Protein AF-A0A933X5C0-F1 (afdb_monomer_lite)

Sequence (121 aa):
MKTQIRTAEPVRRMLPLLVSIATEVRERTRAAEALKERIEAFGPQKARRRRELDVLWAEYANHQRELRVVQKELERLGWRSVDELPWRVALQNDAGEVLAEGELDRTVFHLRLPRPSRSAG

Secondary structure (DSSP, 8-state):
--------HHHHHHHHHHHHHHHHHHHHHHHHHHHHHHHHHTTTTTTTSHHHHHHHHHHHHHHHHHHHHHHHHHHHTTEEE-SSSS-EEEEE-TT--EEEEEETTTTEEEE-PPP------

Structure (mmCIF, N/CA/C/O backbone):
data_AF-A0A933X5C0-F1
#
_entry.id   AF-A0A933X5C0-F1
#
loop_
_atom_site.group_PDB
_atom_site.id
_atom_site.type_symbol
_atom_site.label_atom_id
_atom_site.label_alt_id
_atom_site.label_comp_id
_atom_site.label_asym_id
_atom_site.label_entity_id
_at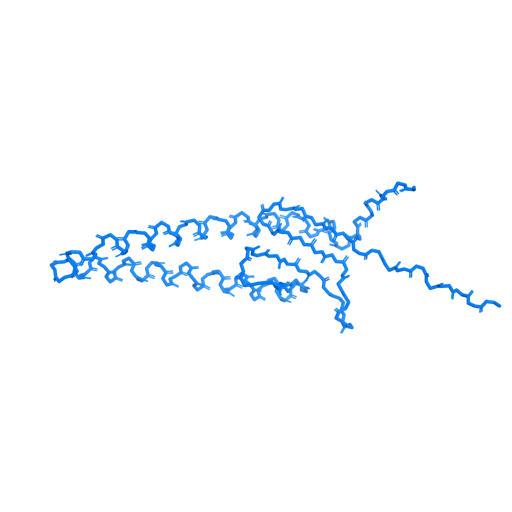om_site.label_seq_id
_atom_site.pdbx_PDB_ins_code
_atom_site.Cartn_x
_atom_site.Cartn_y
_atom_site.Cartn_z
_atom_site.occupancy
_atom_site.B_iso_or_equiv
_atom_site.auth_seq_id
_atom_site.auth_comp_id
_atom_site.auth_asym_id
_atom_site.auth_atom_id
_atom_site.pdbx_PDB_model_num
ATOM 1 N N . MET A 1 1 ? 24.533 20.568 -20.322 1.00 34.19 1 MET A N 1
ATOM 2 C CA . MET A 1 1 ? 23.740 19.719 -21.243 1.00 34.19 1 MET A CA 1
ATOM 3 C C . MET A 1 1 ? 22.375 19.473 -20.621 1.00 34.19 1 MET A C 1
ATOM 5 O O . MET A 1 1 ? 22.318 19.208 -19.429 1.00 34.19 1 MET A O 1
ATOM 9 N N . LYS A 1 2 ? 21.297 19.652 -21.394 1.00 29.59 2 LYS A N 1
ATOM 10 C CA . LYS A 1 2 ? 19.901 19.586 -20.932 1.00 29.59 2 LYS A CA 1
ATOM 11 C C . LYS A 1 2 ? 19.488 18.135 -20.661 1.00 29.59 2 LYS A C 1
ATOM 13 O O . LYS A 1 2 ? 19.636 17.291 -21.541 1.00 29.59 2 LYS A O 1
ATOM 18 N N . THR A 1 3 ? 18.947 17.871 -19.475 1.00 32.16 3 THR A N 1
ATOM 19 C CA . THR A 1 3 ? 18.320 16.600 -19.089 1.00 32.16 3 THR A CA 1
ATOM 20 C C . THR A 1 3 ? 17.103 16.355 -19.981 1.00 32.16 3 THR A C 1
ATOM 22 O O . THR A 1 3 ? 16.028 16.901 -19.750 1.00 32.16 3 THR A O 1
ATOM 25 N N . GLN A 1 4 ? 17.269 15.593 -21.063 1.00 36.44 4 GLN A N 1
ATOM 26 C CA . GLN A 1 4 ? 16.143 15.171 -21.892 1.00 36.44 4 GLN A CA 1
ATOM 27 C C . GLN A 1 4 ? 15.407 14.044 -21.164 1.00 36.44 4 GLN A C 1
ATOM 29 O O . GLN A 1 4 ? 15.899 12.920 -21.085 1.00 36.44 4 GLN A O 1
ATOM 34 N N . ILE A 1 5 ? 14.220 14.358 -20.643 1.00 42.28 5 ILE A N 1
ATOM 35 C CA . ILE A 1 5 ? 13.272 13.400 -20.067 1.00 42.28 5 ILE A CA 1
ATOM 36 C C . ILE A 1 5 ? 12.711 12.546 -21.217 1.00 42.28 5 ILE A C 1
ATOM 38 O O . ILE A 1 5 ? 11.620 12.780 -21.736 1.00 42.28 5 ILE A O 1
ATOM 42 N N . ARG A 1 6 ? 13.495 11.572 -21.684 1.00 42.81 6 ARG A N 1
ATOM 43 C CA . ARG A 1 6 ? 13.015 10.518 -22.581 1.00 42.81 6 ARG A CA 1
ATOM 44 C C . ARG A 1 6 ? 12.438 9.422 -21.708 1.00 42.81 6 ARG A C 1
ATOM 46 O O . ARG A 1 6 ? 13.120 8.472 -21.350 1.00 42.81 6 ARG A O 1
ATOM 53 N N . THR A 1 7 ? 11.186 9.604 -21.311 1.00 52.34 7 THR A N 1
ATOM 54 C CA . THR A 1 7 ? 10.373 8.523 -20.762 1.00 52.34 7 THR A CA 1
ATOM 55 C C . THR A 1 7 ? 10.432 7.373 -21.759 1.00 52.34 7 THR A C 1
ATOM 57 O O . THR A 1 7 ? 9.985 7.531 -22.894 1.00 52.34 7 THR A O 1
ATOM 60 N N . ALA A 1 8 ? 11.069 6.266 -21.368 1.00 60.47 8 ALA A N 1
ATOM 61 C CA . ALA A 1 8 ? 11.084 5.046 -22.153 1.00 60.47 8 ALA A CA 1
ATOM 62 C C . ALA A 1 8 ? 9.623 4.730 -22.488 1.00 60.47 8 ALA A C 1
ATOM 64 O O . ALA A 1 8 ? 8.775 4.743 -21.597 1.00 60.47 8 ALA A O 1
ATOM 65 N N . GLU A 1 9 ? 9.318 4.527 -23.766 1.00 64.00 9 GLU A N 1
ATOM 66 C CA . GLU A 1 9 ? 7.960 4.310 -24.279 1.00 64.00 9 GLU A CA 1
ATOM 67 C C . GLU A 1 9 ? 7.100 3.348 -23.414 1.00 64.00 9 GLU A C 1
ATOM 69 O O . GLU A 1 9 ? 5.929 3.660 -23.182 1.00 64.00 9 GLU A O 1
ATOM 74 N N . PRO A 1 10 ? 7.649 2.265 -22.815 1.00 65.38 10 PRO A N 1
ATOM 75 C CA . PRO A 1 10 ? 6.910 1.418 -21.873 1.00 65.38 10 PRO A CA 1
ATOM 76 C C . PRO A 1 10 ? 6.418 2.145 -20.611 1.00 65.38 10 PRO A C 1
ATOM 78 O O . PRO A 1 10 ? 5.277 1.959 -20.197 1.00 65.38 10 PRO A O 1
ATOM 81 N N . VAL A 1 11 ? 7.235 3.025 -20.023 1.00 66.56 11 VAL A N 1
ATOM 82 C CA . VAL A 1 11 ? 6.856 3.818 -18.842 1.00 66.56 11 VAL A CA 1
ATOM 83 C C . VAL A 1 11 ? 5.746 4.804 -19.202 1.00 66.56 11 VAL A C 1
ATOM 85 O O . VAL A 1 11 ? 4.796 4.934 -18.438 1.00 66.56 11 VAL A O 1
ATOM 88 N N . ARG A 1 12 ? 5.800 5.446 -20.384 1.00 70.19 12 ARG A N 1
ATOM 89 C CA . ARG A 1 12 ? 4.736 6.372 -20.840 1.00 70.19 12 ARG A CA 1
ATOM 90 C C . ARG A 1 12 ? 3.383 5.693 -20.926 1.00 70.19 12 ARG A C 1
ATOM 92 O O . ARG A 1 12 ? 2.396 6.258 -20.470 1.00 70.19 12 ARG A O 1
ATOM 99 N N . ARG A 1 13 ? 3.351 4.490 -21.499 1.00 79.19 13 ARG A N 1
ATOM 100 C CA . ARG A 1 13 ? 2.119 3.705 -21.658 1.00 79.19 13 ARG A CA 1
ATOM 101 C C . ARG A 1 13 ? 1.530 3.282 -20.317 1.00 79.19 13 ARG A C 1
ATOM 103 O O . ARG A 1 13 ? 0.316 3.190 -20.193 1.00 79.19 13 ARG A O 1
ATOM 110 N N . MET A 1 14 ? 2.386 3.073 -19.321 1.00 79.38 14 MET A N 1
ATOM 111 C CA . MET A 1 14 ? 1.994 2.661 -17.977 1.00 79.38 14 MET A CA 1
ATOM 112 C C . MET A 1 14 ? 1.584 3.819 -17.063 1.00 79.38 14 MET A C 1
ATOM 114 O O . MET A 1 14 ? 0.920 3.567 -16.061 1.00 79.38 14 MET A O 1
ATOM 118 N N . LEU A 1 15 ? 1.928 5.073 -17.387 1.00 77.94 15 LEU A N 1
ATOM 119 C CA . LEU A 1 15 ? 1.647 6.233 -16.528 1.00 77.94 15 LEU A CA 1
ATOM 120 C C . LEU A 1 15 ? 0.185 6.321 -16.057 1.00 77.94 15 LEU A C 1
ATOM 122 O O . LEU A 1 15 ? -0.006 6.493 -14.857 1.00 77.94 15 LEU A O 1
ATOM 126 N N . PRO A 1 16 ? -0.847 6.165 -16.913 1.00 83.00 16 PRO A N 1
ATOM 127 C CA . PRO A 1 16 ? -2.234 6.242 -16.450 1.00 83.00 16 PRO A CA 1
ATOM 128 C C . PRO A 1 16 ? -2.568 5.182 -15.393 1.00 83.00 16 PRO A C 1
ATOM 130 O O . PRO A 1 16 ? -3.207 5.484 -14.387 1.00 83.00 16 PRO A O 1
ATOM 133 N N . LEU A 1 17 ? -2.081 3.954 -15.587 1.00 85.00 17 LEU A N 1
ATOM 134 C CA . LEU A 1 17 ? -2.271 2.864 -14.634 1.00 85.00 17 LEU A CA 1
ATOM 135 C C . LEU A 1 17 ? -1.515 3.138 -13.328 1.00 85.00 17 LEU A C 1
ATOM 137 O O . LEU A 1 17 ? -2.085 2.999 -12.252 1.00 85.00 17 LEU A O 1
ATOM 141 N N . LEU A 1 18 ? -0.271 3.613 -13.412 1.00 82.44 18 LEU A N 1
ATOM 142 C CA . LEU A 1 18 ? 0.522 3.981 -12.236 1.00 82.44 18 LEU A CA 1
ATOM 143 C C . LEU A 1 18 ? -0.126 5.114 -11.430 1.00 82.44 18 LEU A C 1
ATOM 145 O O . LEU A 1 18 ? -0.094 5.066 -10.207 1.00 82.44 18 LEU A O 1
ATOM 149 N N . VAL A 1 19 ? -0.755 6.094 -12.086 1.00 82.88 19 VAL A N 1
ATOM 150 C CA . VAL A 1 19 ? -1.509 7.174 -11.423 1.00 82.88 19 VAL A CA 1
ATOM 151 C C . VAL A 1 19 ? -2.743 6.628 -10.696 1.00 82.88 19 VAL A C 1
ATOM 153 O O . VAL A 1 19 ? -3.022 7.033 -9.566 1.00 82.88 19 VAL A O 1
ATOM 156 N N . SER A 1 20 ? -3.471 5.694 -11.314 1.00 86.50 20 SER A N 1
ATOM 157 C CA . SER A 1 20 ? -4.613 5.031 -10.673 1.00 86.50 20 SER A CA 1
ATOM 158 C C . SER A 1 20 ? -4.171 4.260 -9.429 1.00 86.50 20 SER A C 1
ATOM 160 O O . SER A 1 20 ? -4.723 4.465 -8.350 1.00 86.50 20 SER A O 1
ATOM 162 N N . ILE A 1 21 ? -3.118 3.447 -9.558 1.00 85.94 21 ILE A N 1
ATOM 163 C CA . ILE A 1 21 ? -2.553 2.674 -8.446 1.00 85.94 21 ILE A CA 1
ATOM 164 C C . ILE A 1 21 ? -2.054 3.618 -7.341 1.00 85.94 21 ILE A C 1
ATOM 166 O O . ILE A 1 21 ? -2.334 3.400 -6.167 1.00 85.94 21 ILE A O 1
ATOM 170 N N . ALA A 1 22 ? -1.368 4.707 -7.695 1.00 83.69 22 ALA A N 1
ATOM 171 C CA . ALA A 1 22 ? -0.904 5.713 -6.741 1.00 83.69 22 ALA A CA 1
ATOM 172 C C . ALA A 1 22 ? -2.039 6.344 -5.930 1.00 83.69 22 ALA A C 1
ATOM 174 O O . ALA A 1 22 ? -1.893 6.585 -4.730 1.00 83.69 22 ALA A O 1
ATOM 175 N N . THR A 1 23 ? -3.165 6.614 -6.586 1.00 85.25 23 THR A N 1
ATOM 176 C CA . THR A 1 23 ? -4.345 7.206 -5.952 1.00 85.25 23 THR A CA 1
ATOM 177 C C . THR A 1 23 ? -4.945 6.228 -4.948 1.00 85.25 23 THR A C 1
ATOM 179 O O . THR A 1 23 ? -5.112 6.568 -3.778 1.00 85.25 23 THR A O 1
ATOM 182 N N . GLU A 1 24 ? -5.144 4.981 -5.368 1.00 87.19 24 GLU A N 1
ATOM 183 C CA . GLU A 1 24 ? -5.632 3.889 -4.525 1.00 87.19 24 GLU A CA 1
ATOM 184 C C . GLU A 1 24 ? -4.724 3.618 -3.311 1.00 87.19 24 GLU A C 1
ATOM 186 O O . GLU A 1 24 ? -5.211 3.489 -2.183 1.00 87.19 24 GLU A O 1
ATOM 191 N N . VAL A 1 25 ? -3.403 3.587 -3.511 1.00 85.88 25 VAL A N 1
ATOM 192 C CA . VAL A 1 25 ? -2.419 3.425 -2.428 1.00 85.88 25 VAL A CA 1
ATOM 193 C C . VAL A 1 25 ? -2.492 4.584 -1.443 1.00 85.88 25 VAL A C 1
ATOM 195 O O . VAL A 1 25 ? -2.470 4.359 -0.230 1.00 85.88 25 VAL A O 1
ATOM 198 N N . ARG A 1 26 ? -2.601 5.823 -1.935 1.00 85.69 26 ARG A N 1
ATOM 199 C CA . ARG A 1 26 ? -2.698 7.013 -1.083 1.00 85.69 26 ARG A CA 1
ATOM 200 C C . ARG A 1 26 ? -3.961 6.980 -0.230 1.00 85.69 26 ARG A C 1
ATOM 202 O O . ARG A 1 26 ? -3.892 7.235 0.970 1.00 85.69 26 ARG A O 1
ATOM 209 N N . GLU A 1 27 ? -5.102 6.664 -0.833 1.00 88.88 27 GLU A N 1
ATOM 210 C CA . GLU A 1 27 ? -6.386 6.579 -0.134 1.00 88.88 27 GLU A CA 1
ATOM 211 C C . GLU A 1 27 ? -6.369 5.490 0.941 1.00 88.88 27 GLU A C 1
ATOM 213 O O . GLU A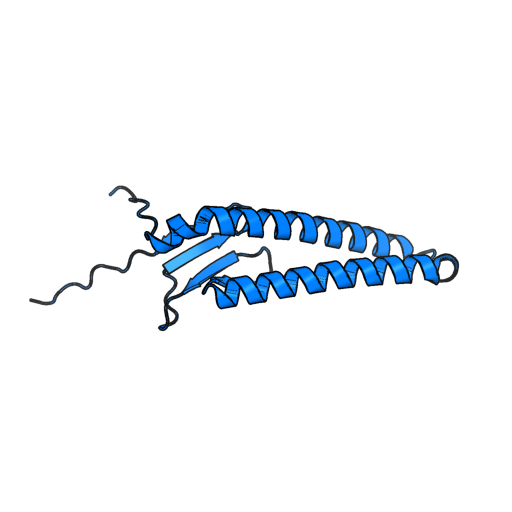 1 27 ? -6.744 5.745 2.087 1.00 88.88 27 GLU A O 1
ATOM 218 N N . ARG A 1 28 ? -5.854 4.300 0.613 1.00 90.25 28 ARG A N 1
ATOM 219 C CA . ARG A 1 28 ? -5.760 3.182 1.563 1.00 90.25 28 ARG A CA 1
ATOM 220 C C . ARG A 1 28 ? -4.764 3.433 2.683 1.00 90.25 28 ARG A C 1
ATOM 222 O O . ARG A 1 28 ? -5.063 3.097 3.824 1.00 90.25 28 ARG A O 1
ATOM 229 N N . THR A 1 29 ? -3.615 4.035 2.380 1.00 87.81 29 THR A N 1
ATOM 230 C CA . THR A 1 29 ? -2.627 4.419 3.400 1.00 87.81 29 THR A CA 1
ATOM 231 C C . THR A 1 29 ? -3.249 5.397 4.391 1.00 87.81 29 THR A C 1
ATOM 233 O O . THR A 1 29 ? -3.226 5.134 5.589 1.00 87.81 29 THR A O 1
ATOM 236 N N . ARG A 1 30 ? -3.918 6.450 3.902 1.00 90.06 30 ARG A N 1
ATOM 237 C CA . ARG A 1 30 ? -4.611 7.423 4.762 1.00 90.06 30 ARG A CA 1
ATOM 238 C C . ARG A 1 30 ? -5.713 6.784 5.604 1.00 90.06 30 ARG A C 1
ATOM 240 O O . ARG A 1 30 ? -5.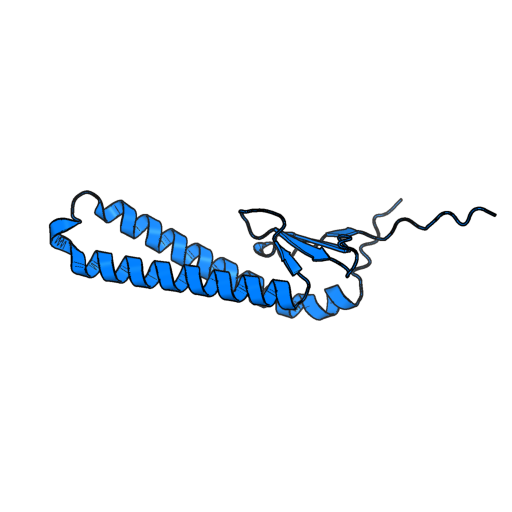832 7.091 6.785 1.00 90.06 30 ARG A O 1
ATOM 247 N N . ALA A 1 31 ? -6.511 5.889 5.019 1.00 92.31 31 ALA A N 1
ATOM 248 C CA . ALA A 1 31 ? -7.545 5.165 5.756 1.00 92.31 31 ALA A CA 1
ATOM 249 C C . ALA A 1 31 ? -6.941 4.277 6.858 1.00 92.31 31 ALA A C 1
ATOM 251 O O . ALA A 1 31 ? -7.427 4.276 7.989 1.00 92.31 31 ALA A O 1
ATOM 252 N N . ALA A 1 32 ? -5.851 3.565 6.557 1.00 92.50 32 ALA A N 1
ATOM 253 C CA . ALA A 1 32 ? -5.144 2.735 7.525 1.00 92.50 32 ALA A CA 1
ATOM 254 C C . ALA A 1 32 ? -4.514 3.566 8.655 1.00 92.50 32 ALA A C 1
ATOM 256 O O . ALA A 1 32 ? -4.621 3.179 9.816 1.00 92.50 32 ALA A O 1
ATOM 257 N N . GLU A 1 33 ? -3.89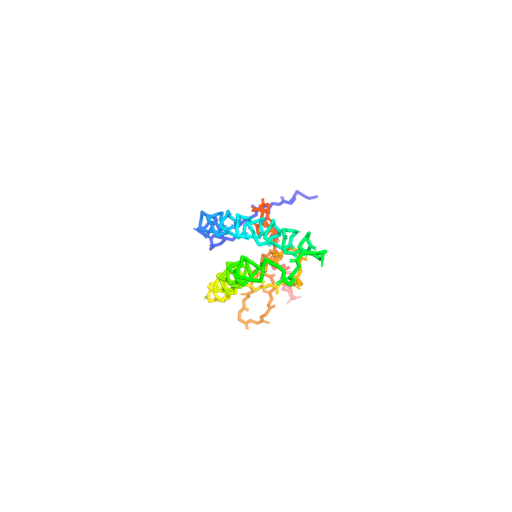7 4.707 8.342 1.00 92.00 33 GLU A N 1
ATOM 258 C CA . GLU A 1 33 ? -3.342 5.636 9.336 1.00 92.00 33 GLU A CA 1
ATOM 259 C C . GLU A 1 33 ? -4.438 6.189 10.253 1.00 92.00 33 GLU A C 1
ATOM 261 O O . GLU A 1 33 ? -4.323 6.078 11.471 1.00 92.00 33 GLU A O 1
ATOM 266 N N . ALA A 1 34 ? -5.555 6.660 9.691 1.00 93.69 34 ALA A N 1
ATOM 267 C CA . ALA A 1 34 ? -6.689 7.146 10.475 1.00 93.69 34 ALA A CA 1
ATOM 268 C C . ALA A 1 34 ? -7.287 6.054 11.384 1.00 93.69 34 ALA A C 1
ATOM 270 O O . ALA A 1 34 ? -7.662 6.316 12.529 1.00 93.69 34 ALA A O 1
ATOM 271 N N . LEU A 1 35 ? -7.370 4.807 10.906 1.00 94.50 35 LEU A N 1
ATOM 272 C CA . LEU A 1 35 ? -7.805 3.673 11.727 1.00 94.50 35 LEU A CA 1
ATOM 273 C C . LEU A 1 35 ? -6.810 3.367 12.846 1.00 94.50 35 LEU A C 1
ATOM 275 O O . LEU A 1 35 ? -7.231 3.124 13.975 1.00 94.50 35 LEU A O 1
ATOM 279 N N . LYS A 1 36 ? -5.507 3.415 12.560 1.00 93.88 36 LYS A N 1
ATOM 280 C CA . LYS A 1 36 ? -4.452 3.214 13.555 1.00 93.88 36 LYS A CA 1
ATOM 281 C C . LYS A 1 36 ? -4.519 4.273 14.658 1.00 93.88 36 LYS A C 1
ATOM 283 O O . LYS A 1 36 ? -4.540 3.907 15.830 1.00 93.88 36 LYS A O 1
ATOM 288 N N . GLU A 1 37 ? -4.655 5.548 14.303 1.00 94.00 37 GLU A N 1
ATOM 289 C CA . GLU A 1 37 ? -4.843 6.642 15.266 1.00 94.00 37 GLU A CA 1
ATOM 290 C C . GLU A 1 37 ? -6.091 6.422 16.134 1.00 94.00 37 GLU A C 1
ATOM 292 O O . GLU A 1 37 ? -6.043 6.544 17.361 1.00 94.00 37 GLU A O 1
ATOM 297 N N . ARG A 1 38 ? -7.212 6.015 15.519 1.00 92.12 38 ARG A N 1
ATOM 298 C CA . ARG A 1 38 ? -8.441 5.675 16.253 1.00 92.12 38 ARG A CA 1
ATOM 299 C C . ARG A 1 38 ? -8.222 4.508 17.212 1.00 92.12 38 ARG A C 1
ATOM 301 O O . ARG A 1 38 ? -8.661 4.588 18.350 1.00 92.12 38 ARG A O 1
ATOM 308 N N . ILE A 1 39 ? -7.543 3.446 16.789 1.00 92.50 39 ILE A N 1
ATOM 309 C CA . ILE A 1 39 ? -7.213 2.283 17.628 1.00 92.50 39 ILE A CA 1
ATOM 310 C C . ILE A 1 39 ? -6.332 2.690 18.817 1.00 92.50 39 ILE A C 1
ATOM 312 O O . ILE A 1 39 ? -6.556 2.238 19.944 1.00 92.50 39 ILE A O 1
ATOM 316 N N . GLU A 1 40 ? -5.335 3.544 18.594 1.00 91.06 40 GLU A N 1
ATOM 317 C CA . GLU A 1 40 ? -4.436 4.034 19.642 1.00 91.06 40 GLU A CA 1
ATOM 318 C C . GLU A 1 40 ? -5.191 4.882 20.676 1.00 91.06 40 GLU A C 1
ATOM 320 O O . GLU A 1 40 ? -5.018 4.685 21.885 1.00 91.06 40 GLU A O 1
ATOM 325 N N . ALA A 1 41 ? -6.139 5.711 20.228 1.00 90.12 41 ALA A N 1
ATOM 326 C CA . ALA A 1 41 ? -7.006 6.507 21.098 1.00 90.12 41 ALA A CA 1
ATOM 327 C C . ALA A 1 41 ? -7.899 5.662 22.034 1.00 90.12 41 ALA A C 1
ATOM 329 O O . ALA A 1 41 ? -8.365 6.158 23.062 1.00 90.12 41 ALA A O 1
ATOM 330 N N . PHE A 1 42 ? -8.113 4.371 21.747 1.00 85.12 42 PHE A N 1
ATOM 331 C CA . PHE A 1 42 ? -8.881 3.474 22.623 1.00 85.12 42 PHE A CA 1
ATOM 332 C C . PHE A 1 42 ? -8.124 3.050 23.883 1.00 85.12 42 PHE A C 1
ATOM 334 O O . PHE A 1 42 ? -8.750 2.437 24.749 1.00 85.12 42 PHE A O 1
ATOM 341 N N . GLY A 1 43 ? -6.826 3.364 24.016 1.00 76.69 43 GLY A N 1
ATOM 342 C CA . GLY A 1 43 ? -5.974 3.052 25.176 1.00 76.69 43 GLY A CA 1
ATOM 343 C C . GLY A 1 43 ? -6.701 2.988 26.532 1.00 76.69 43 GLY A C 1
ATOM 344 O O . GLY A 1 43 ? -6.658 1.935 27.169 1.00 76.69 43 GLY A O 1
ATOM 345 N N . PRO A 1 44 ? -7.448 4.031 26.943 1.00 72.88 44 PRO A N 1
ATOM 346 C CA . PRO A 1 44 ? -8.133 4.071 28.240 1.00 72.88 44 PRO A CA 1
ATOM 347 C C . PRO A 1 44 ? -9.439 3.255 28.331 1.00 72.88 44 PRO A C 1
ATOM 349 O O . PRO A 1 44 ? -9.926 3.002 29.428 1.00 72.88 44 PRO A O 1
ATOM 352 N N . GLN A 1 45 ? -10.053 2.864 27.206 1.00 79.06 45 GLN A N 1
ATOM 353 C CA . GLN A 1 45 ? -11.407 2.277 27.143 1.00 79.06 45 GLN A CA 1
ATOM 354 C C . GLN A 1 45 ? -11.449 0.852 26.561 1.00 79.06 45 GLN A C 1
ATOM 356 O O . GLN A 1 45 ? -12.538 0.290 26.399 1.00 79.06 45 GLN A O 1
ATOM 361 N N . LYS A 1 46 ? -10.287 0.243 26.274 1.00 74.62 46 LYS A N 1
ATOM 362 C CA . LYS A 1 46 ? -10.170 -1.051 25.567 1.00 74.62 46 LYS A CA 1
ATOM 363 C C . LYS A 1 46 ? -11.064 -2.157 26.138 1.00 74.62 46 LYS A C 1
ATOM 365 O O . LYS A 1 46 ? -11.698 -2.877 25.374 1.00 74.62 46 LYS A O 1
ATOM 370 N N . ALA A 1 47 ? -11.164 -2.273 27.465 1.00 73.69 47 ALA A N 1
ATOM 371 C CA . ALA A 1 47 ? -11.968 -3.315 28.109 1.00 73.69 47 ALA A CA 1
ATOM 372 C C . ALA A 1 47 ? -13.485 -3.128 27.904 1.00 73.69 47 ALA A C 1
ATOM 374 O O . ALA A 1 47 ? -14.209 -4.105 27.732 1.00 73.69 47 ALA A O 1
ATOM 375 N N . ARG A 1 48 ? -13.972 -1.878 27.880 1.00 81.62 48 ARG A N 1
ATOM 376 C CA . ARG A 1 48 ? -15.407 -1.559 27.775 1.00 81.62 48 ARG A CA 1
ATOM 377 C C . ARG A 1 48 ? -15.901 -1.524 26.327 1.00 81.62 48 ARG A C 1
ATOM 379 O O . ARG A 1 48 ? -17.076 -1.776 26.082 1.00 81.62 48 ARG A O 1
ATOM 386 N N . ARG A 1 49 ? -15.012 -1.235 25.371 1.00 87.19 49 ARG A N 1
ATOM 387 C CA . ARG A 1 49 ? -15.328 -1.096 23.936 1.00 87.19 49 ARG A CA 1
ATOM 388 C C . ARG A 1 49 ? -14.604 -2.125 23.065 1.00 87.19 49 ARG A C 1
ATOM 390 O O . ARG A 1 49 ? -14.266 -1.848 21.919 1.00 87.19 49 ARG A O 1
ATOM 397 N N . ARG A 1 50 ? -14.378 -3.329 23.600 1.00 87.62 50 ARG A N 1
ATOM 398 C CA . ARG A 1 50 ? -13.607 -4.379 22.919 1.00 87.62 50 ARG A CA 1
ATOM 399 C C . ARG A 1 50 ? -14.163 -4.751 21.543 1.00 87.62 50 ARG A C 1
ATOM 401 O O . ARG A 1 50 ? -13.398 -4.813 20.598 1.00 87.62 50 ARG A O 1
ATOM 408 N N . ARG A 1 51 ? -15.487 -4.906 21.410 1.00 88.69 51 ARG A N 1
ATOM 409 C CA . ARG A 1 51 ? -16.117 -5.234 20.114 1.00 88.69 51 ARG A CA 1
ATOM 410 C C . ARG A 1 51 ? -15.846 -4.180 19.041 1.00 88.69 51 ARG A C 1
ATOM 412 O O . ARG A 1 51 ? -15.587 -4.525 17.901 1.00 88.69 51 ARG A O 1
ATOM 419 N N . GLU A 1 52 ? -15.907 -2.904 19.404 1.00 91.00 52 GLU A N 1
ATOM 420 C CA . GLU A 1 52 ? -15.625 -1.813 18.470 1.00 91.00 52 GLU A CA 1
ATOM 421 C C . GLU A 1 52 ? -14.139 -1.768 18.101 1.00 91.00 52 GLU A C 1
ATOM 423 O O . GLU A 1 52 ? -13.797 -1.574 16.940 1.00 91.00 52 GLU A O 1
ATOM 428 N N . LEU A 1 53 ? -13.259 -2.027 19.071 1.00 91.38 53 LEU A N 1
ATOM 429 C CA . LEU A 1 53 ? -11.826 -2.153 18.824 1.00 91.38 53 LEU A CA 1
ATOM 430 C C . LEU A 1 53 ? -11.505 -3.319 17.875 1.00 91.38 53 LEU A C 1
ATOM 432 O O . LEU A 1 53 ? -10.665 -3.163 16.993 1.00 91.38 53 LEU A O 1
ATOM 436 N N . ASP A 1 54 ? -12.184 -4.458 18.026 1.00 92.38 54 ASP A N 1
ATOM 437 C CA . ASP A 1 54 ? -12.022 -5.621 17.148 1.00 92.38 54 ASP A CA 1
ATOM 438 C C . ASP A 1 54 ? -12.453 -5.294 15.703 1.00 92.38 54 ASP A C 1
ATOM 440 O O . ASP A 1 54 ? -11.771 -5.687 14.757 1.00 92.38 54 ASP A O 1
ATOM 444 N N . VAL A 1 55 ? -13.532 -4.519 15.523 1.00 95.06 55 VAL A N 1
ATOM 445 C CA . VAL A 1 55 ? -13.976 -4.037 14.200 1.00 95.06 55 VAL A CA 1
ATOM 446 C C . VAL A 1 55 ? -12.932 -3.114 13.572 1.00 95.06 55 VAL A C 1
ATOM 448 O O . VAL A 1 55 ? -12.540 -3.336 12.428 1.00 95.06 55 VAL A O 1
ATOM 451 N N . LEU A 1 56 ? -12.419 -2.132 14.320 1.00 94.50 56 LEU A N 1
ATOM 452 C CA . LEU A 1 56 ? -11.387 -1.219 13.814 1.00 94.50 56 LEU A CA 1
ATOM 453 C C . LEU A 1 56 ? -10.104 -1.965 13.421 1.00 94.50 56 LEU A C 1
ATOM 455 O O . LEU A 1 56 ? -9.504 -1.663 12.391 1.00 94.50 56 LEU A O 1
ATOM 459 N N . TRP A 1 57 ? -9.694 -2.965 14.208 1.00 95.12 57 TRP A N 1
ATOM 460 C CA . TRP A 1 57 ? -8.553 -3.816 13.863 1.00 95.12 57 TRP A CA 1
ATOM 461 C C . TRP A 1 57 ? -8.795 -4.644 12.605 1.00 95.12 57 TRP A C 1
ATOM 463 O O . TRP A 1 57 ? -7.880 -4.780 11.792 1.00 95.12 57 TRP A O 1
ATOM 473 N N . ALA A 1 58 ? -10.003 -5.185 12.429 1.00 96.56 58 ALA A N 1
ATOM 474 C CA . ALA A 1 58 ? -10.365 -5.920 11.224 1.00 96.56 58 ALA A CA 1
ATOM 475 C C . ALA A 1 58 ? -10.325 -5.014 9.981 1.00 96.56 58 ALA A C 1
ATOM 477 O O . ALA A 1 58 ? -9.734 -5.389 8.968 1.00 96.56 58 ALA A O 1
ATOM 478 N N . GLU A 1 59 ? -10.872 -3.799 10.069 1.00 96.12 59 GLU A N 1
ATOM 479 C CA . GLU A 1 59 ? -10.807 -2.800 8.995 1.00 96.12 59 GLU A CA 1
ATOM 480 C C . GLU A 1 59 ? -9.359 -2.402 8.678 1.00 96.12 59 GLU A C 1
ATOM 482 O O . GLU A 1 59 ? -8.950 -2.406 7.515 1.00 96.12 59 GLU A O 1
ATOM 487 N N . TYR A 1 60 ? -8.541 -2.147 9.704 1.00 94.56 60 TYR A N 1
ATOM 488 C CA . TYR A 1 60 ? -7.121 -1.841 9.529 1.00 94.56 60 TYR A CA 1
ATOM 489 C C . TYR A 1 60 ? -6.379 -2.990 8.832 1.00 94.56 60 TYR A C 1
ATOM 491 O O . TYR A 1 60 ? -5.638 -2.770 7.871 1.00 94.56 60 TYR A O 1
ATOM 499 N N . ALA A 1 61 ? -6.609 -4.230 9.272 1.00 94.44 61 ALA A N 1
ATOM 500 C CA . ALA A 1 61 ? -6.011 -5.417 8.672 1.00 94.44 61 ALA A CA 1
ATOM 501 C C . ALA A 1 61 ? -6.431 -5.602 7.205 1.00 94.44 61 ALA A C 1
ATOM 503 O O . ALA A 1 61 ? -5.601 -6.010 6.387 1.00 94.44 61 ALA A O 1
ATOM 504 N N . ASN A 1 62 ? -7.675 -5.260 6.857 1.00 96.31 62 ASN A N 1
ATOM 505 C CA . ASN A 1 62 ? -8.148 -5.275 5.475 1.00 96.31 62 ASN A CA 1
ATOM 506 C C . ASN A 1 62 ? -7.377 -4.266 4.618 1.00 96.31 62 ASN A C 1
ATOM 508 O O . ASN A 1 62 ? -6.796 -4.664 3.612 1.00 96.31 62 ASN A O 1
ATOM 512 N N . HIS A 1 63 ? -7.258 -3.001 5.036 1.00 92.31 63 HIS A N 1
ATOM 513 C CA . HIS A 1 63 ? -6.475 -2.014 4.278 1.00 92.31 63 HIS A CA 1
ATOM 514 C C . HIS 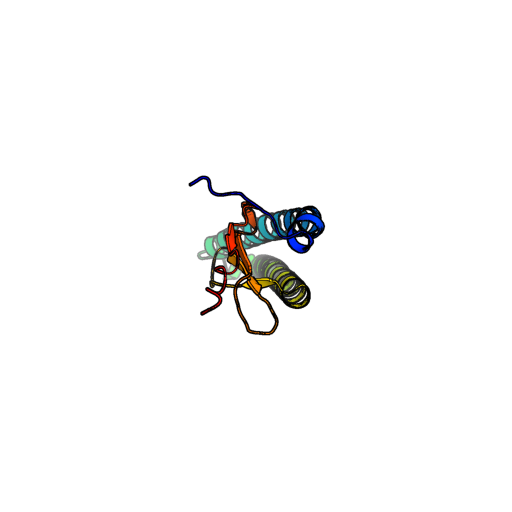A 1 63 ? -5.004 -2.426 4.114 1.00 92.31 63 HIS A C 1
ATOM 516 O O . HIS A 1 63 ? -4.445 -2.300 3.026 1.00 92.31 63 HIS A O 1
ATOM 522 N N . GLN A 1 64 ? -4.389 -2.990 5.158 1.00 91.56 64 GLN A N 1
ATOM 523 C CA . GLN A 1 64 ? -3.024 -3.523 5.087 1.00 91.56 64 GLN A CA 1
ATOM 524 C C . GLN A 1 64 ? -2.902 -4.694 4.102 1.00 91.56 64 GLN A C 1
ATOM 526 O O . GLN A 1 64 ? -1.909 -4.808 3.383 1.00 91.56 64 GLN A O 1
ATOM 531 N N . ARG A 1 65 ? -3.901 -5.580 4.047 1.00 93.19 65 ARG A N 1
ATOM 532 C CA . ARG A 1 65 ? -3.940 -6.679 3.075 1.00 93.19 65 ARG A CA 1
ATOM 533 C C . ARG A 1 65 ? -4.044 -6.153 1.647 1.00 93.19 65 ARG A C 1
ATOM 535 O O . ARG A 1 65 ? -3.285 -6.617 0.802 1.00 93.19 65 ARG A O 1
ATOM 542 N N . GLU A 1 66 ? -4.930 -5.196 1.399 1.00 91.75 66 GLU A N 1
ATOM 543 C CA . GLU A 1 66 ? -5.105 -4.585 0.079 1.00 91.75 66 GLU A CA 1
ATOM 544 C C . GLU A 1 66 ? -3.820 -3.898 -0.404 1.00 91.75 66 GLU A C 1
ATOM 546 O O . GLU A 1 66 ? -3.390 -4.115 -1.533 1.00 91.75 66 GLU A O 1
ATOM 551 N N . LEU A 1 67 ? -3.127 -3.160 0.471 1.00 89.12 67 LEU A N 1
ATOM 552 C CA . LEU A 1 67 ? -1.828 -2.556 0.142 1.00 89.12 67 LEU A CA 1
ATOM 553 C C . LEU A 1 67 ? -0.782 -3.607 -0.279 1.00 89.12 67 LEU A C 1
ATOM 555 O O . LEU A 1 67 ? -0.031 -3.389 -1.229 1.00 89.12 67 LEU A O 1
ATOM 559 N N . ARG A 1 68 ? -0.766 -4.786 0.360 1.00 89.06 68 ARG A N 1
ATOM 560 C CA . ARG A 1 68 ? 0.108 -5.902 -0.056 1.00 89.06 68 ARG A CA 1
ATOM 561 C C . ARG A 1 68 ? -0.302 -6.519 -1.392 1.00 89.06 68 ARG A C 1
ATOM 563 O O . ARG A 1 68 ? 0.556 -7.052 -2.093 1.00 89.06 68 ARG A O 1
ATOM 570 N N . VAL A 1 69 ? -1.591 -6.516 -1.734 1.00 90.12 69 VAL A N 1
ATOM 571 C CA . VAL A 1 69 ? -2.063 -6.985 -3.048 1.00 90.12 69 VAL A CA 1
ATOM 572 C C . VAL A 1 69 ? -1.559 -6.042 -4.132 1.00 90.12 69 VAL A C 1
ATOM 574 O O . VAL A 1 69 ? -0.912 -6.506 -5.067 1.00 90.12 69 VAL A O 1
ATOM 577 N N . VAL A 1 70 ? -1.739 -4.734 -3.940 1.00 87.50 70 VAL A N 1
ATOM 578 C CA . VAL A 1 70 ? -1.229 -3.707 -4.858 1.00 87.50 70 VAL A CA 1
ATOM 579 C C . VAL A 1 70 ? 0.284 -3.826 -5.050 1.00 87.50 70 VAL A C 1
ATOM 581 O O . VAL A 1 70 ? 0.770 -3.789 -6.178 1.00 87.50 70 VAL A O 1
ATOM 584 N N . GLN A 1 71 ? 1.040 -4.047 -3.970 1.00 86.06 71 GLN A N 1
ATOM 585 C CA . GLN A 1 71 ? 2.482 -4.283 -4.064 1.00 86.06 71 GLN A CA 1
ATOM 586 C C . GLN A 1 71 ? 2.816 -5.466 -4.987 1.00 86.06 71 GLN A C 1
ATOM 588 O O . GLN A 1 71 ? 3.661 -5.346 -5.871 1.00 86.06 71 GLN A O 1
ATOM 593 N N . LYS A 1 72 ? 2.133 -6.604 -4.819 1.00 86.94 72 LYS A N 1
ATOM 594 C CA . LYS A 1 72 ? 2.349 -7.793 -5.658 1.00 86.94 72 LYS A CA 1
ATOM 595 C C . LYS A 1 72 ? 1.970 -7.555 -7.117 1.00 86.94 72 LYS A C 1
ATOM 597 O O . LYS A 1 72 ? 2.568 -8.149 -8.011 1.00 86.94 72 LYS A O 1
ATOM 602 N N . GLU A 1 73 ? 0.962 -6.731 -7.377 1.00 87.06 73 GLU A N 1
ATOM 603 C CA . GLU A 1 73 ? 0.579 -6.352 -8.738 1.00 87.06 73 GLU A CA 1
ATOM 604 C C . GLU A 1 73 ? 1.631 -5.462 -9.396 1.00 87.06 73 GLU A C 1
ATOM 606 O O . GLU A 1 73 ? 2.014 -5.723 -10.535 1.00 87.06 73 GLU A O 1
ATOM 611 N N . LEU A 1 74 ? 2.173 -4.484 -8.667 1.00 85.06 74 LEU A N 1
ATOM 612 C CA . LEU A 1 74 ? 3.308 -3.683 -9.126 1.00 85.06 74 LEU A CA 1
ATOM 613 C C . LEU A 1 74 ? 4.516 -4.570 -9.451 1.00 85.06 74 LEU A C 1
ATOM 615 O O . LEU A 1 74 ? 5.085 -4.447 -10.536 1.00 85.06 74 LEU A O 1
ATOM 619 N N . GLU A 1 75 ? 4.841 -5.528 -8.581 1.00 85.25 75 GLU A N 1
ATOM 620 C CA . GLU A 1 75 ? 5.939 -6.476 -8.802 1.00 85.25 75 GLU A CA 1
ATOM 621 C C . GLU A 1 75 ? 5.730 -7.315 -10.072 1.00 85.25 75 GLU A C 1
ATOM 623 O O . GLU A 1 75 ? 6.666 -7.490 -10.854 1.00 85.25 75 GLU A O 1
ATOM 628 N N . ARG A 1 76 ? 4.497 -7.774 -10.336 1.00 84.81 76 ARG A N 1
ATOM 629 C CA . ARG A 1 76 ? 4.135 -8.477 -11.585 1.00 84.81 76 ARG A CA 1
ATOM 630 C C . ARG A 1 76 ? 4.274 -7.599 -12.827 1.00 84.81 76 ARG A C 1
ATOM 632 O O . ARG A 1 76 ? 4.545 -8.119 -13.904 1.00 84.81 76 ARG A O 1
ATOM 639 N N . LEU A 1 77 ? 4.096 -6.289 -12.682 1.00 81.62 77 LEU A N 1
ATOM 640 C CA . LEU A 1 77 ? 4.293 -5.300 -13.743 1.00 81.62 77 LEU A CA 1
ATOM 641 C C . LEU A 1 77 ? 5.767 -4.869 -13.890 1.00 81.62 77 LEU A C 1
ATOM 643 O O . LEU A 1 77 ? 6.059 -3.978 -14.687 1.00 81.62 77 LEU A O 1
ATOM 647 N N . GLY A 1 78 ? 6.691 -5.474 -13.133 1.00 81.06 78 GLY A N 1
ATOM 648 C CA . GLY A 1 78 ? 8.125 -5.163 -13.157 1.00 81.06 78 GLY A CA 1
ATOM 649 C C . GLY A 1 78 ? 8.541 -3.999 -12.251 1.00 81.06 78 GLY A C 1
ATOM 650 O O . GLY A 1 78 ? 9.704 -3.594 -12.269 1.00 81.06 78 GLY A O 1
ATOM 651 N N . TRP A 1 79 ? 7.614 -3.466 -11.452 1.00 85.38 79 TRP A N 1
ATOM 652 C CA . TRP A 1 79 ? 7.855 -2.381 -10.503 1.00 85.38 79 TRP A CA 1
ATOM 653 C C . TRP A 1 79 ? 8.099 -2.943 -9.108 1.00 85.38 79 TRP A C 1
ATOM 655 O O . TRP A 1 79 ? 7.216 -3.538 -8.501 1.00 85.38 79 TRP A O 1
ATOM 665 N N . ARG A 1 80 ? 9.297 -2.739 -8.569 1.00 83.94 80 ARG A N 1
ATOM 666 C CA . ARG A 1 80 ? 9.672 -3.228 -7.236 1.00 83.94 80 ARG A CA 1
ATOM 667 C C . ARG A 1 80 ? 9.774 -2.083 -6.246 1.00 83.94 80 ARG A C 1
ATOM 669 O O . ARG A 1 80 ? 10.216 -0.999 -6.621 1.00 83.94 80 ARG A O 1
ATOM 676 N N . SER A 1 81 ? 9.403 -2.328 -4.989 1.00 76.81 81 SER A N 1
ATOM 677 C CA . SER A 1 81 ? 9.661 -1.364 -3.915 1.00 76.81 81 SER A CA 1
ATOM 678 C C . SER A 1 81 ? 11.164 -1.242 -3.676 1.00 76.81 81 SER A C 1
ATOM 680 O O . SER A 1 81 ? 11.876 -2.246 -3.670 1.00 76.81 81 SER A O 1
ATOM 682 N N . VAL A 1 82 ? 11.637 -0.013 -3.499 1.00 71.88 82 VAL A N 1
ATOM 683 C CA . VAL A 1 82 ? 13.044 0.310 -3.222 1.00 71.88 82 VAL A CA 1
ATOM 684 C C . VAL A 1 82 ? 13.277 0.512 -1.725 1.00 71.88 82 VAL A C 1
ATOM 686 O O . VAL A 1 82 ? 14.370 0.231 -1.251 1.00 71.88 82 VAL A O 1
ATOM 689 N N . ASP A 1 83 ? 12.246 0.929 -0.986 1.00 67.50 83 ASP A N 1
ATOM 690 C CA . ASP A 1 83 ? 12.311 1.264 0.440 1.00 67.50 83 ASP A CA 1
ATOM 691 C C . ASP A 1 83 ? 11.087 0.713 1.200 1.00 67.50 83 ASP A C 1
ATOM 693 O O . ASP A 1 83 ? 10.108 0.259 0.595 1.00 67.50 83 ASP A O 1
ATOM 697 N N . GLU A 1 84 ? 11.140 0.763 2.536 1.00 57.84 84 GLU A N 1
ATOM 698 C CA . GLU A 1 84 ? 10.056 0.316 3.425 1.00 57.84 84 GLU A CA 1
ATOM 699 C C . GLU A 1 84 ? 8.890 1.334 3.510 1.00 57.84 84 GLU A C 1
ATOM 701 O O . GLU A 1 84 ? 7.753 0.922 3.734 1.00 57.84 84 GLU A O 1
ATOM 706 N N . LEU A 1 85 ? 9.137 2.639 3.274 1.00 52.28 85 LEU A N 1
ATOM 707 C CA . LEU A 1 85 ? 8.168 3.762 3.226 1.00 52.28 85 LEU A CA 1
ATOM 708 C C . LEU A 1 85 ? 8.782 4.974 2.467 1.00 52.28 85 LEU A C 1
ATOM 710 O O . LEU A 1 85 ? 9.995 5.150 2.575 1.00 52.28 85 LEU A O 1
ATOM 714 N N . PRO A 1 86 ? 8.028 5.896 1.816 1.00 61.66 86 PRO A N 1
ATOM 715 C CA . PRO A 1 86 ? 6.721 5.782 1.171 1.00 61.66 86 PRO A CA 1
ATOM 716 C C . PRO A 1 86 ? 6.899 5.314 -0.285 1.00 61.66 86 PRO A C 1
ATOM 718 O O . PRO A 1 86 ? 7.509 6.012 -1.084 1.00 61.66 86 PRO A O 1
ATOM 721 N N . TRP A 1 87 ? 6.385 4.122 -0.608 1.00 73.19 87 TRP A N 1
ATOM 722 C CA . TRP A 1 87 ? 6.198 3.524 -1.947 1.00 73.19 87 TRP A CA 1
ATOM 723 C C . TRP A 1 87 ? 7.073 4.064 -3.089 1.00 73.19 87 TRP A C 1
ATOM 725 O O . TRP A 1 87 ? 6.589 4.402 -4.176 1.00 73.19 87 TRP A O 1
ATOM 735 N N . ARG A 1 88 ? 8.383 4.126 -2.849 1.00 79.62 88 ARG A N 1
ATOM 736 C CA . ARG A 1 88 ? 9.367 4.404 -3.879 1.00 79.62 88 ARG A CA 1
ATOM 737 C C . ARG A 1 88 ? 9.493 3.142 -4.704 1.00 79.62 88 ARG A C 1
ATOM 739 O O . ARG A 1 88 ? 9.946 2.119 -4.199 1.00 79.62 88 ARG A O 1
ATOM 746 N N . VAL A 1 89 ? 9.063 3.202 -5.954 1.00 82.69 89 VAL A N 1
ATOM 747 C CA . VAL A 1 89 ? 9.079 2.049 -6.852 1.00 82.69 89 VAL A CA 1
ATOM 748 C C . VAL A 1 89 ? 10.107 2.252 -7.948 1.00 82.69 89 VAL A C 1
ATOM 750 O O . VAL A 1 89 ? 10.297 3.365 -8.440 1.00 82.69 89 VAL A O 1
ATOM 753 N N . ALA A 1 90 ? 10.759 1.165 -8.342 1.00 84.38 90 ALA A N 1
ATOM 754 C CA . ALA A 1 90 ? 11.684 1.128 -9.456 1.00 84.38 90 ALA A CA 1
ATOM 755 C C . ALA A 1 90 ? 11.237 0.102 -10.494 1.00 84.38 90 ALA A C 1
ATOM 757 O O . ALA A 1 90 ? 10.971 -1.053 -10.164 1.00 84.38 90 ALA A O 1
ATOM 758 N N . LEU A 1 91 ? 11.209 0.519 -11.756 1.00 83.00 91 LEU A N 1
ATOM 759 C CA . LEU A 1 91 ? 11.160 -0.390 -12.890 1.00 83.00 91 LEU A CA 1
ATOM 760 C C . LEU A 1 91 ? 12.563 -0.951 -13.102 1.00 83.00 91 LEU A C 1
ATOM 762 O O . LEU A 1 91 ? 13.501 -0.182 -13.333 1.00 83.00 91 LEU A O 1
ATOM 766 N N . GLN A 1 92 ? 12.699 -2.270 -13.044 1.00 79.81 92 GLN A N 1
ATOM 767 C CA . GLN A 1 92 ? 13.963 -2.964 -13.291 1.00 79.81 92 GLN A CA 1
ATOM 768 C C . GLN A 1 92 ? 13.867 -3.835 -14.548 1.00 79.81 92 GLN A C 1
ATOM 770 O O . GLN A 1 92 ? 12.793 -4.344 -14.862 1.00 79.81 92 GLN A O 1
ATOM 775 N N . ASN A 1 93 ? 14.976 -3.998 -15.275 1.00 77.06 93 ASN A N 1
ATOM 776 C CA . ASN A 1 93 ? 15.075 -5.035 -16.308 1.00 77.06 93 ASN A CA 1
ATOM 777 C C . ASN A 1 93 ? 15.394 -6.410 -15.690 1.00 77.06 93 ASN A C 1
ATOM 779 O O . ASN A 1 93 ? 15.625 -6.523 -14.485 1.00 77.06 93 ASN A O 1
ATOM 783 N N . ASP A 1 94 ? 15.455 -7.450 -16.522 1.00 75.19 94 ASP A N 1
ATOM 784 C CA . ASP A 1 94 ? 15.759 -8.821 -16.080 1.00 75.19 94 ASP A CA 1
ATOM 785 C C . ASP A 1 94 ? 17.148 -8.955 -15.429 1.00 75.19 94 ASP A C 1
ATOM 787 O O . ASP A 1 94 ? 17.367 -9.843 -14.607 1.00 75.19 94 ASP A O 1
ATOM 791 N N . ALA A 1 95 ? 18.077 -8.044 -15.742 1.00 76.19 95 ALA A N 1
ATOM 792 C CA . ALA A 1 95 ? 19.401 -7.962 -15.127 1.00 76.19 95 ALA A CA 1
ATOM 793 C C . ALA A 1 95 ? 19.406 -7.206 -13.778 1.00 76.19 95 ALA A C 1
ATOM 795 O O . ALA A 1 95 ? 20.457 -7.065 -13.154 1.00 76.19 95 ALA A O 1
ATOM 796 N N . GLY A 1 96 ? 18.250 -6.716 -13.313 1.00 72.75 96 GLY A N 1
ATOM 797 C CA . GLY A 1 96 ? 18.111 -5.941 -12.077 1.00 72.75 96 GLY A CA 1
ATOM 798 C C . GLY A 1 96 ? 18.521 -4.470 -12.204 1.00 72.75 96 GLY A C 1
ATOM 799 O O . GLY A 1 96 ? 18.557 -3.750 -11.204 1.00 72.75 96 GLY A O 1
ATOM 800 N N . GLU A 1 97 ? 18.815 -3.988 -13.412 1.00 78.31 97 GLU A N 1
ATOM 801 C CA . GLU A 1 97 ? 19.166 -2.590 -13.644 1.00 78.31 97 GLU A CA 1
ATOM 802 C C . GLU A 1 97 ? 17.921 -1.709 -13.535 1.00 78.31 97 GLU A C 1
ATOM 804 O O . GLU A 1 97 ? 16.910 -1.939 -14.201 1.00 78.31 97 GLU A O 1
ATOM 809 N N . VAL A 1 98 ? 18.005 -0.662 -12.713 1.00 80.12 98 VAL A N 1
ATOM 810 C CA . VAL A 1 98 ? 16.935 0.330 -12.564 1.00 80.12 98 VAL A CA 1
ATOM 811 C C . VAL A 1 98 ? 16.835 1.165 -13.839 1.00 80.12 98 VAL A C 1
ATOM 813 O O . VAL A 1 98 ? 17.761 1.905 -14.165 1.00 80.12 98 VAL A O 1
ATOM 816 N N . LEU A 1 99 ? 15.695 1.076 -14.522 1.00 77.00 99 LEU A N 1
ATOM 817 C CA . LEU A 1 99 ? 15.353 1.839 -15.726 1.00 77.00 99 LEU A CA 1
ATOM 818 C C . LEU A 1 99 ? 14.587 3.122 -15.392 1.00 77.00 99 LEU A C 1
ATOM 820 O O . LEU A 1 99 ? 14.748 4.152 -16.050 1.00 77.00 99 LEU A O 1
ATOM 824 N N . ALA A 1 100 ? 13.744 3.065 -14.365 1.00 78.94 100 ALA A N 1
ATOM 825 C CA . ALA A 1 100 ? 13.015 4.206 -13.836 1.00 78.94 100 ALA A CA 1
ATOM 826 C C . ALA A 1 100 ? 12.806 4.032 -12.334 1.00 78.94 100 ALA A C 1
ATOM 828 O O . ALA A 1 100 ? 12.658 2.908 -11.874 1.00 78.94 100 ALA A O 1
ATOM 829 N N . GLU A 1 101 ? 12.762 5.122 -11.581 1.00 83.88 101 GLU A N 1
ATOM 830 C CA . GLU A 1 101 ? 12.422 5.111 -10.159 1.00 83.88 101 GLU A CA 1
ATOM 831 C C . GLU A 1 101 ? 11.638 6.365 -9.784 1.00 83.88 101 GLU A C 1
ATOM 833 O O . GLU A 1 101 ? 11.839 7.427 -10.372 1.00 83.88 101 GLU A O 1
ATOM 838 N N . GLY A 1 102 ? 10.739 6.262 -8.816 1.00 79.06 102 GLY A N 1
ATOM 839 C CA . GLY A 1 102 ? 9.930 7.397 -8.400 1.00 79.06 102 GLY A CA 1
ATOM 840 C C . GLY A 1 102 ? 9.105 7.106 -7.165 1.00 79.06 102 GLY A C 1
ATOM 841 O O . GLY A 1 102 ? 8.902 5.951 -6.795 1.00 79.06 102 GLY A O 1
ATOM 842 N N . GLU A 1 103 ? 8.624 8.171 -6.541 1.00 80.06 103 GLU A N 1
ATOM 843 C CA . GLU A 1 103 ? 7.603 8.071 -5.507 1.00 80.06 103 GLU A CA 1
ATOM 844 C C . GLU A 1 103 ? 6.250 7.875 -6.198 1.00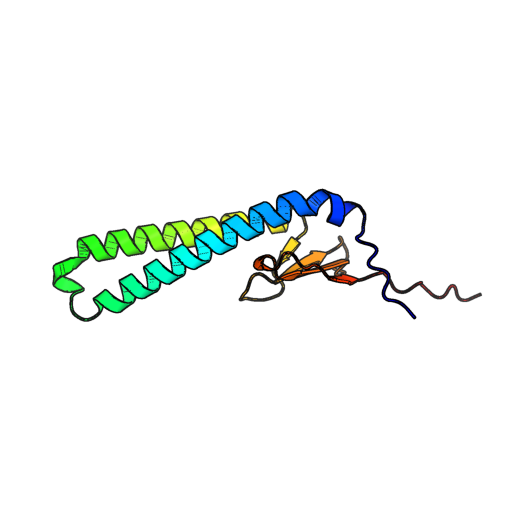 80.06 103 GLU A C 1
ATOM 846 O O . GLU A 1 103 ? 5.826 8.706 -7.013 1.00 80.06 103 GLU A O 1
ATOM 851 N N . LEU A 1 104 ? 5.594 6.748 -5.910 1.00 77.88 104 LEU A N 1
ATOM 852 C CA . LEU A 1 104 ? 4.339 6.388 -6.559 1.00 77.88 104 LEU A CA 1
ATOM 853 C C . LEU A 1 104 ? 3.270 7.460 -6.309 1.00 77.88 104 LEU A C 1
ATOM 855 O O . LEU A 1 104 ? 2.600 7.886 -7.244 1.00 77.88 104 LEU A O 1
ATOM 859 N N . ASP A 1 105 ? 3.174 7.967 -5.079 1.00 69.44 105 ASP A N 1
ATOM 860 C CA . ASP A 1 105 ? 2.210 8.994 -4.682 1.00 69.44 105 ASP A CA 1
ATOM 861 C C . ASP A 1 105 ? 2.420 10.329 -5.410 1.00 69.44 105 ASP A C 1
ATOM 863 O O . ASP A 1 105 ? 1.444 10.994 -5.741 1.00 69.44 105 ASP A O 1
ATOM 867 N N . ARG A 1 106 ? 3.657 10.730 -5.704 1.00 68.81 106 ARG A N 1
ATOM 868 C CA . ARG A 1 106 ? 3.940 11.957 -6.455 1.00 68.81 106 ARG A CA 1
ATOM 869 C C . ARG A 1 106 ? 3.753 11.769 -7.947 1.00 68.81 106 ARG A C 1
ATOM 871 O O . ARG A 1 106 ? 3.672 12.762 -8.666 1.00 68.81 106 ARG A O 1
ATOM 878 N N . THR A 1 107 ? 3.664 10.528 -8.429 1.00 67.44 107 THR A N 1
ATOM 879 C CA . THR A 1 107 ? 3.585 10.186 -9.860 1.00 67.44 107 THR A CA 1
ATOM 880 C C . THR A 1 107 ? 4.741 10.785 -10.674 1.00 67.44 107 THR A C 1
ATOM 882 O O . THR A 1 107 ? 4.638 11.000 -11.882 1.00 67.44 107 THR A O 1
ATOM 885 N N . VAL A 1 108 ? 5.865 11.058 -10.004 1.00 68.75 108 VAL A N 1
ATOM 886 C CA . VAL A 1 108 ? 7.087 11.595 -10.606 1.00 68.75 108 VAL A CA 1
ATOM 887 C C . VAL A 1 108 ? 8.096 10.463 -10.703 1.00 68.75 108 VAL A C 1
ATOM 889 O O . VAL A 1 108 ? 8.583 9.973 -9.688 1.00 68.75 108 VAL A O 1
ATOM 892 N N . PHE A 1 109 ? 8.428 10.075 -11.934 1.00 72.88 109 PHE A N 1
ATOM 893 C CA . PHE A 1 109 ? 9.396 9.019 -12.216 1.00 72.88 109 PHE A CA 1
ATOM 894 C C . PHE A 1 109 ? 10.625 9.589 -12.925 1.00 72.88 109 PHE A C 1
ATOM 896 O O . PHE A 1 109 ? 10.531 10.210 -13.987 1.00 72.88 109 PHE A O 1
ATOM 903 N N . HIS A 1 110 ? 11.794 9.348 -12.343 1.00 72.88 110 HIS A N 1
ATOM 904 C CA . HIS A 1 110 ? 13.095 9.638 -12.922 1.00 72.88 110 HIS A CA 1
ATOM 905 C C . HIS A 1 110 ? 13.565 8.440 -13.734 1.00 72.88 110 HIS A C 1
ATOM 907 O O . HIS A 1 110 ? 13.586 7.316 -13.242 1.00 72.88 110 HIS A O 1
ATOM 913 N N . LEU A 1 111 ? 13.970 8.671 -14.979 1.00 70.50 111 LEU A N 1
ATOM 914 C CA . LEU A 1 111 ? 14.467 7.603 -15.841 1.00 70.50 111 LEU A CA 1
ATOM 915 C C . LEU A 1 111 ? 15.981 7.560 -15.792 1.00 70.50 111 LEU A C 1
ATOM 917 O O . LEU A 1 111 ? 16.645 8.590 -15.932 1.00 70.50 111 LEU A O 1
ATOM 921 N N . ARG A 1 112 ? 16.524 6.355 -15.669 1.00 68.44 112 ARG A N 1
ATOM 922 C CA . ARG A 1 112 ? 17.946 6.107 -15.855 1.00 68.44 112 ARG A CA 1
ATOM 923 C C . ARG A 1 112 ? 18.154 5.695 -17.301 1.00 68.44 112 ARG A C 1
ATOM 925 O O . ARG A 1 112 ? 17.818 4.591 -17.712 1.00 68.44 112 ARG A O 1
ATOM 932 N N . LEU A 1 113 ? 18.683 6.622 -18.095 1.00 59.84 113 LEU A N 1
ATOM 933 C CA . LEU A 1 113 ? 19.142 6.283 -19.435 1.00 59.84 113 LEU A CA 1
ATOM 934 C C . LEU A 1 113 ? 20.418 5.442 -19.302 1.00 59.84 113 LEU A C 1
ATOM 936 O O . LEU A 1 113 ? 21.305 5.835 -18.533 1.00 59.84 113 LEU A O 1
ATOM 940 N N . PRO A 1 114 ? 20.540 4.319 -20.033 1.00 55.50 114 PRO A N 1
ATOM 941 C CA . PRO A 1 114 ? 21.790 3.581 -20.071 1.00 55.50 114 PRO A CA 1
ATOM 942 C C . PRO A 1 114 ? 22.902 4.535 -20.509 1.00 55.50 114 PRO A C 1
ATOM 944 O O . PRO A 1 114 ? 22.734 5.327 -21.444 1.00 55.50 114 PRO A O 1
ATOM 947 N N . ARG A 1 115 ? 24.040 4.500 -19.803 1.00 54.03 115 ARG A N 1
ATOM 948 C CA . ARG A 1 115 ? 25.228 5.226 -20.260 1.00 54.03 115 ARG A CA 1
ATOM 949 C C . ARG A 1 115 ? 25.553 4.695 -21.657 1.00 54.03 115 ARG A C 1
ATOM 951 O O . ARG A 1 115 ? 25.598 3.475 -21.806 1.00 54.03 115 ARG A O 1
ATOM 958 N N . PRO A 1 116 ? 25.778 5.555 -22.666 1.00 48.66 116 PRO A N 1
ATOM 959 C CA . PRO A 1 116 ? 26.248 5.070 -23.951 1.00 48.66 116 PRO A CA 1
ATOM 960 C C . PRO A 1 116 ? 27.539 4.297 -23.691 1.00 48.66 116 PRO A C 1
ATOM 962 O O . PRO A 1 116 ? 28.515 4.859 -23.184 1.00 48.66 116 PRO A O 1
ATOM 965 N N . SER A 1 117 ? 27.510 2.993 -23.962 1.00 50.84 117 SER A N 1
ATOM 966 C CA . SER A 1 117 ? 28.701 2.160 -23.982 1.00 50.84 117 SER A CA 1
ATOM 967 C C . SER A 1 117 ? 29.667 2.836 -24.941 1.00 50.84 117 SER A C 1
ATOM 969 O O . SER A 1 117 ? 29.369 2.957 -26.130 1.00 50.84 117 SER A O 1
ATOM 971 N N . ARG A 1 118 ? 30.789 3.350 -24.424 1.00 48.28 118 ARG A N 1
ATOM 972 C CA . ARG A 1 118 ? 31.890 3.781 -25.281 1.00 48.28 118 ARG A CA 1
ATOM 973 C C . ARG A 1 118 ? 32.294 2.548 -26.077 1.00 48.28 118 ARG A C 1
ATOM 975 O O . ARG A 1 118 ? 32.894 1.635 -25.521 1.00 48.28 118 ARG A O 1
ATOM 982 N N . SER A 1 119 ? 31.915 2.506 -27.346 1.00 44.72 119 SER A N 1
ATOM 983 C CA . SER A 1 119 ? 32.539 1.634 -28.326 1.00 44.72 119 SER A CA 1
ATOM 984 C C . SER A 1 119 ? 34.022 1.988 -28.314 1.00 44.72 119 SER A C 1
ATOM 986 O O . SER A 1 119 ? 34.401 3.075 -28.752 1.00 44.72 119 SER A O 1
ATOM 988 N N . ALA A 1 120 ? 34.829 1.123 -27.702 1.00 46.78 120 ALA A N 1
ATOM 989 C CA . ALA A 1 120 ? 36.268 1.138 -27.879 1.00 46.78 120 ALA A CA 1
ATOM 990 C C . ALA A 1 120 ? 36.514 0.766 -29.346 1.00 46.78 120 ALA A C 1
ATOM 992 O O . ALA A 1 120 ? 36.312 -0.384 -29.733 1.00 46.78 120 ALA A O 1
ATOM 993 N N . GLY A 1 121 ? 36.788 1.787 -30.156 1.00 45.72 121 GLY A N 1
ATOM 994 C CA . GLY A 1 121 ? 37.455 1.633 -31.444 1.00 45.72 121 GLY A CA 1
ATOM 995 C C . GLY A 1 121 ? 38.961 1.641 -31.250 1.00 45.72 121 GLY A C 1
ATOM 996 O O . GLY A 1 121 ? 39.407 2.156 -30.196 1.00 45.72 121 GLY A O 1
#

pLDDT: mean 77.51, std 15.73, range [29.59, 96.56]

Foldseek 3Di:
DDDPPPPPPLNVVCLVVLLVLLVLLVVLVVLLVVLVVVLVVCVVPCVPCVVVSVVSVVSNVVSVVVNVVSQVVCVVVQWHAPDPDDRWTFRADPVRDGQWTDRSNVSDIDGDDPDPDPPPD

Radius of gyration: 19.88 Å; chains: 1; bounding box: 54×28×60 Å